Protein AF-C0W723-F1 (afdb_monomer_lite)

Secondary structure (DSSP, 8-state):
-------------EEEEEPEEPHHHHHHHTTS-HHHHHHHHHTT-S-EEEETTEEEEEHHHHHHHHHHHS-HHHHHHHHHH---SEEEEESEE-HHHHHHHTTS-HHHHHHHHHTTSS--BS-TT--BEEHHHHHHHHHHHEEPPSS-GGG--

pLDDT: mean 75.66, std 12.2, range [44.97, 88.94]

Structure (mmCIF, N/CA/C/O backbone):
data_AF-C0W723-F1
#
_entry.id   AF-C0W723-F1
#
loop_
_atom_site.group_PDB
_atom_site.id
_atom_site.type_symbol
_atom_site.label_atom_id
_atom_site.label_alt_id
_atom_site.label_comp_id
_atom_site.label_asym_id
_atom_site.label_entity_id
_atom_site.label_seq_id
_atom_site.pdbx_PDB_ins_code
_atom_site.Cartn_x
_atom_site.Cartn_y
_atom_site.Cartn_z
_atom_site.occupancy
_atom_site.B_iso_or_equiv
_atom_site.auth_seq_id
_atom_site.auth_comp_id
_atom_site.auth_asym_id
_atom_site.auth_atom_id
_atom_site.pdbx_PDB_model_num
ATOM 1 N N . MET A 1 1 ? 27.908 -12.060 45.453 1.00 47.78 1 MET A N 1
ATOM 2 C CA . MET A 1 1 ? 26.684 -12.245 44.645 1.00 47.78 1 MET A CA 1
ATOM 3 C C . MET A 1 1 ? 26.561 -11.042 43.723 1.00 47.78 1 MET A C 1
ATOM 5 O O . MET A 1 1 ? 26.448 -9.945 44.262 1.00 47.78 1 MET A O 1
ATOM 9 N N . PRO A 1 2 ? 26.702 -11.187 42.392 1.00 55.66 2 PRO A N 1
ATOM 10 C CA . PRO A 1 2 ? 26.509 -10.069 41.481 1.00 55.66 2 PRO A CA 1
ATOM 11 C C . PRO A 1 2 ? 25.015 -9.717 41.373 1.00 55.66 2 PRO A C 1
ATOM 13 O O . PRO A 1 2 ? 24.140 -10.547 41.593 1.00 55.66 2 PRO A O 1
ATOM 16 N N . THR A 1 3 ? 24.811 -8.440 41.083 1.00 68.62 3 THR A N 1
ATOM 17 C CA . THR A 1 3 ? 23.632 -7.586 40.878 1.00 68.62 3 THR A CA 1
ATOM 18 C C . THR A 1 3 ? 22.347 -8.229 40.329 1.00 68.62 3 THR A C 1
ATOM 20 O O . THR A 1 3 ? 22.390 -9.208 39.590 1.00 68.62 3 THR A O 1
ATOM 23 N N . PRO A 1 4 ? 21.205 -7.535 40.504 1.00 52.38 4 PRO A N 1
ATOM 24 C CA . PRO A 1 4 ? 20.598 -7.008 39.283 1.00 52.38 4 PRO A CA 1
ATOM 25 C C . PRO A 1 4 ? 20.074 -5.575 39.451 1.00 52.38 4 PRO A C 1
ATOM 27 O O . PRO A 1 4 ? 19.164 -5.306 40.225 1.00 52.38 4 PRO A O 1
ATOM 30 N N . ASN A 1 5 ? 20.622 -4.646 38.673 1.00 59.62 5 ASN A N 1
ATOM 31 C CA . ASN A 1 5 ? 19.848 -3.584 38.025 1.00 59.62 5 ASN A CA 1
ATOM 32 C C . ASN A 1 5 ? 20.685 -3.078 36.831 1.00 59.62 5 ASN A C 1
ATOM 34 O O . ASN A 1 5 ? 21.913 -3.127 36.925 1.00 59.62 5 ASN A O 1
ATOM 38 N N . PRO A 1 6 ? 20.082 -2.665 35.700 1.00 50.66 6 PRO A N 1
ATOM 39 C CA . PRO A 1 6 ? 18.880 -1.842 35.637 1.00 50.66 6 PRO A CA 1
ATOM 40 C C . PRO A 1 6 ? 17.716 -2.501 34.879 1.00 50.66 6 PRO A C 1
ATOM 42 O O . PRO A 1 6 ? 17.915 -3.212 33.892 1.00 50.66 6 PRO A O 1
ATOM 45 N N . LEU A 1 7 ? 16.483 -2.199 35.292 1.00 55.09 7 LEU A N 1
ATOM 46 C CA . LEU A 1 7 ? 15.314 -2.257 34.414 1.00 55.09 7 LEU A CA 1
ATOM 47 C C . LEU A 1 7 ? 15.685 -1.563 33.095 1.00 55.09 7 LEU A C 1
ATOM 49 O O . LEU A 1 7 ? 15.920 -0.354 33.068 1.00 55.09 7 LEU A O 1
ATOM 53 N N . ARG A 1 8 ? 15.784 -2.337 32.006 1.00 54.78 8 ARG A N 1
ATOM 54 C CA . ARG A 1 8 ? 15.843 -1.773 30.654 1.00 54.78 8 ARG A CA 1
ATOM 55 C C . ARG A 1 8 ? 14.677 -0.786 30.530 1.00 54.78 8 ARG A C 1
ATOM 57 O O . ARG A 1 8 ? 13.581 -1.136 30.978 1.00 54.78 8 ARG A O 1
ATOM 64 N N . PRO A 1 9 ? 14.845 0.396 29.911 1.00 49.94 9 PRO A N 1
ATOM 65 C CA . PRO A 1 9 ? 13.679 1.101 29.412 1.00 49.94 9 PRO A CA 1
ATOM 66 C C . PRO A 1 9 ? 12.964 0.095 28.511 1.00 49.94 9 PRO A C 1
ATOM 68 O O . PRO A 1 9 ? 13.558 -0.419 27.561 1.00 49.94 9 PRO A O 1
ATOM 71 N N . ILE A 1 10 ? 11.741 -0.283 28.879 1.00 53.03 10 ILE A N 1
ATOM 72 C CA . ILE A 1 10 ? 10.868 -1.054 28.005 1.00 53.03 10 ILE A CA 1
ATOM 73 C C . ILE A 1 10 ? 10.614 -0.092 26.851 1.00 53.03 10 ILE A C 1
ATOM 75 O O . ILE A 1 10 ? 9.742 0.769 26.942 1.00 53.03 10 ILE A O 1
ATOM 79 N N . GLY A 1 11 ? 11.480 -0.128 25.834 1.00 55.38 11 GLY A N 1
ATOM 80 C CA . GLY A 1 11 ? 11.268 0.619 24.608 1.00 55.38 11 GLY A CA 1
ATOM 81 C C . GLY A 1 11 ? 9.852 0.299 24.171 1.00 55.38 11 GLY A C 1
ATOM 82 O O . GLY A 1 11 ? 9.458 -0.870 24.208 1.00 55.38 11 GLY A O 1
ATOM 83 N N . THR A 1 12 ? 9.060 1.330 23.881 1.00 62.88 12 THR A N 1
ATOM 84 C CA . THR A 1 12 ? 7.714 1.164 23.327 1.00 62.88 12 THR A CA 1
ATOM 85 C C . THR A 1 12 ? 7.791 0.060 22.280 1.00 62.88 12 THR A C 1
ATOM 87 O O . THR A 1 12 ? 8.631 0.195 21.392 1.00 62.88 12 THR A O 1
ATOM 90 N N . PRO A 1 13 ? 7.028 -1.044 22.404 1.00 69.75 13 PRO A N 1
ATOM 91 C CA . PRO A 1 13 ? 7.145 -2.142 21.458 1.00 69.75 13 PRO A CA 1
ATOM 92 C C . PRO A 1 13 ? 6.937 -1.568 20.060 1.00 69.75 13 PRO A C 1
ATOM 94 O O . PRO A 1 13 ? 5.925 -0.915 19.812 1.00 69.75 13 PRO A O 1
ATOM 97 N N . THR A 1 14 ? 7.931 -1.725 19.195 1.00 77.31 14 THR A N 1
ATOM 98 C CA . THR A 1 14 ? 7.928 -1.166 17.844 1.00 77.31 14 THR A CA 1
ATOM 99 C C . THR A 1 14 ? 7.577 -2.273 16.862 1.00 77.31 14 THR A C 1
ATOM 101 O O . THR A 1 14 ? 7.978 -3.422 17.039 1.00 77.31 14 THR A O 1
ATOM 104 N N . VAL A 1 15 ? 6.790 -1.940 15.847 1.00 82.06 15 VAL A N 1
ATOM 105 C CA . VAL A 1 15 ? 6.381 -2.836 14.770 1.00 82.06 15 VAL A CA 1
ATOM 106 C C . VAL A 1 15 ? 6.922 -2.268 13.471 1.00 82.06 15 VAL A C 1
ATOM 108 O O . VAL A 1 15 ? 6.770 -1.080 13.193 1.00 82.06 15 VAL A O 1
ATOM 111 N N . THR A 1 16 ? 7.536 -3.125 12.671 1.00 83.81 16 THR A N 1
ATOM 112 C CA . THR A 1 16 ? 8.067 -2.763 11.363 1.00 83.81 16 THR A CA 1
ATOM 113 C C . THR A 1 16 ? 6.942 -2.822 10.328 1.00 83.81 16 THR A C 1
ATOM 115 O O . THR A 1 16 ? 6.350 -3.880 10.109 1.00 83.81 16 THR A O 1
ATOM 118 N N . LEU A 1 17 ? 6.623 -1.688 9.700 1.00 83.69 17 LEU A N 1
ATOM 119 C CA . LEU A 1 17 ? 5.626 -1.583 8.630 1.00 83.69 17 LEU A CA 1
ATOM 120 C C . LEU A 1 17 ? 6.290 -1.312 7.277 1.00 83.69 17 LEU A C 1
ATOM 122 O O . LEU A 1 17 ? 7.306 -0.619 7.230 1.00 83.69 17 LEU A O 1
ATOM 126 N N . PRO A 1 18 ? 5.723 -1.793 6.157 1.00 83.88 18 PRO A N 1
ATOM 127 C CA . PRO A 1 18 ? 6.225 -1.433 4.836 1.00 83.88 18 PRO A CA 1
ATOM 128 C C . PRO A 1 18 ? 6.014 0.062 4.578 1.00 83.88 18 PRO A C 1
ATOM 130 O O . PRO A 1 18 ? 4.924 0.594 4.798 1.00 83.88 18 PRO A O 1
ATOM 133 N N . LEU A 1 19 ? 7.044 0.743 4.070 1.00 85.62 19 LEU A N 1
ATOM 134 C CA . LEU A 1 19 ? 6.899 2.126 3.624 1.00 85.62 19 LEU A CA 1
ATOM 135 C C . LEU A 1 19 ? 6.046 2.148 2.351 1.00 85.62 19 LEU A C 1
ATOM 137 O O . LEU A 1 19 ? 6.356 1.463 1.377 1.00 85.62 19 LEU A O 1
ATOM 141 N N . LEU A 1 20 ? 4.974 2.936 2.341 1.00 87.50 20 LEU A N 1
ATOM 142 C CA . LEU A 1 20 ? 4.056 3.023 1.208 1.00 87.50 20 LEU A CA 1
ATOM 143 C C . LEU A 1 20 ? 4.311 4.292 0.399 1.00 87.50 20 LEU A C 1
ATOM 145 O O . LEU A 1 20 ? 4.127 5.408 0.877 1.00 87.50 20 LEU A O 1
ATOM 149 N N . LEU A 1 21 ? 4.688 4.108 -0.861 1.00 86.56 21 LEU A N 1
ATOM 150 C CA . LEU A 1 21 ? 5.010 5.183 -1.788 1.00 86.56 21 LEU A CA 1
ATOM 151 C C . LEU A 1 21 ? 3.797 5.571 -2.628 1.00 86.56 21 LEU A C 1
ATOM 153 O O . LEU A 1 21 ? 2.981 4.732 -3.036 1.00 86.56 21 LEU A O 1
ATOM 157 N N . THR A 1 22 ? 3.687 6.862 -2.934 1.00 88.44 22 THR A N 1
ATOM 158 C CA . THR A 1 22 ? 2.741 7.337 -3.939 1.00 88.44 22 THR A CA 1
ATOM 159 C C . THR A 1 22 ? 3.289 7.095 -5.342 1.00 88.44 22 THR A C 1
ATOM 161 O O . THR A 1 22 ? 4.486 6.932 -5.563 1.00 88.44 22 THR A O 1
ATOM 164 N N . ARG A 1 23 ? 2.402 7.138 -6.341 1.00 88.00 23 ARG A N 1
ATOM 165 C CA . ARG A 1 23 ? 2.796 7.066 -7.755 1.00 88.00 23 ARG A CA 1
ATOM 166 C C . ARG A 1 23 ? 3.859 8.108 -8.128 1.00 88.00 23 ARG A C 1
ATOM 168 O O . ARG A 1 23 ? 4.722 7.813 -8.948 1.00 88.00 23 ARG A O 1
ATOM 175 N N . SER A 1 24 ? 3.770 9.312 -7.565 1.00 85.88 24 SER A N 1
ATOM 176 C CA . SER A 1 24 ? 4.724 10.389 -7.837 1.00 85.88 24 SER A CA 1
ATOM 177 C C . SER A 1 24 ? 6.093 10.084 -7.240 1.00 85.88 24 SER A C 1
ATOM 179 O O . SER A 1 24 ? 7.095 10.298 -7.915 1.00 85.88 24 SER A O 1
ATOM 181 N N . ASP A 1 25 ? 6.131 9.514 -6.034 1.00 84.94 25 ASP A N 1
ATOM 182 C CA . ASP A 1 25 ? 7.382 9.105 -5.390 1.00 84.94 25 ASP A CA 1
ATOM 183 C C . ASP A 1 25 ? 8.060 8.009 -6.212 1.00 84.94 25 ASP A C 1
ATOM 185 O O . ASP A 1 25 ? 9.224 8.140 -6.574 1.00 84.94 25 ASP A O 1
ATOM 189 N N . VAL A 1 26 ? 7.306 6.980 -6.618 1.00 82.56 26 VAL A N 1
ATOM 190 C CA . VAL A 1 26 ? 7.821 5.910 -7.489 1.00 82.56 26 VAL A CA 1
ATOM 191 C C . VAL A 1 26 ? 8.356 6.482 -8.802 1.00 82.56 26 VAL A C 1
ATOM 193 O O . VAL A 1 26 ? 9.449 6.126 -9.223 1.00 82.56 26 VAL A O 1
ATOM 196 N N . ALA A 1 27 ? 7.626 7.399 -9.439 1.00 85.12 27 ALA A N 1
ATOM 197 C CA . ALA A 1 27 ? 8.063 8.034 -10.681 1.00 85.12 27 ALA A CA 1
ATOM 198 C C . ALA A 1 27 ? 9.372 8.823 -10.502 1.00 85.12 27 ALA A C 1
ATOM 200 O O . ALA A 1 27 ? 10.277 8.696 -11.327 1.00 85.12 27 ALA A O 1
ATOM 201 N N . GLY A 1 28 ? 9.488 9.589 -9.413 1.00 81.00 28 GLY A N 1
ATOM 202 C CA . GLY A 1 28 ? 10.689 10.353 -9.082 1.00 81.00 28 GLY A CA 1
ATOM 203 C C . GLY A 1 28 ? 11.891 9.456 -8.800 1.00 81.00 28 GLY A C 1
ATOM 204 O O . GLY A 1 28 ? 12.969 9.681 -9.347 1.00 81.00 28 GLY A O 1
ATOM 205 N N . ILE A 1 29 ? 11.694 8.394 -8.018 1.00 77.19 29 ILE A N 1
ATOM 206 C CA . ILE A 1 29 ? 12.765 7.459 -7.671 1.00 77.19 29 ILE A CA 1
ATOM 207 C C . ILE A 1 29 ? 13.227 6.675 -8.910 1.00 77.19 29 ILE A C 1
ATOM 209 O O . ILE A 1 29 ? 14.424 6.547 -9.163 1.00 77.19 29 ILE A O 1
ATOM 213 N N . CYS A 1 30 ? 12.284 6.187 -9.715 1.00 74.44 30 CYS A N 1
ATOM 214 C CA . CYS A 1 30 ? 12.561 5.435 -10.937 1.00 74.44 30 CYS A CA 1
ATOM 215 C C . CYS A 1 30 ? 12.987 6.321 -12.120 1.00 74.44 30 CYS A C 1
ATOM 217 O O . CYS A 1 30 ? 13.299 5.785 -13.179 1.00 74.44 30 CYS A O 1
ATOM 219 N N . ARG A 1 31 ? 12.967 7.655 -11.967 1.00 76.00 31 ARG A N 1
ATOM 220 C CA . ARG A 1 31 ? 13.213 8.647 -13.031 1.00 76.00 31 ARG A CA 1
ATOM 221 C C . ARG A 1 31 ? 12.409 8.387 -14.312 1.00 76.00 31 ARG A C 1
ATOM 223 O O . ARG A 1 31 ? 12.907 8.558 -15.421 1.00 76.00 31 ARG A O 1
ATOM 230 N N . VAL A 1 32 ? 11.147 7.989 -14.163 1.00 80.38 32 VAL A N 1
ATOM 231 C CA . VAL A 1 32 ? 10.217 7.766 -15.281 1.00 80.38 32 VAL A CA 1
ATOM 232 C C . VAL A 1 32 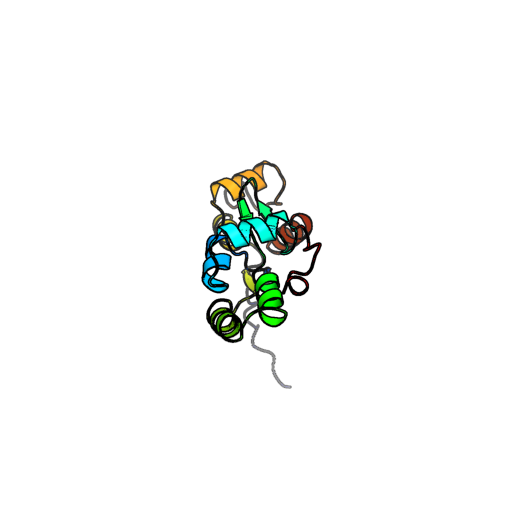? 9.036 8.719 -15.198 1.00 80.38 32 VAL A C 1
ATOM 234 O O . VAL A 1 32 ? 8.706 9.252 -14.141 1.00 80.38 32 VAL A O 1
ATOM 237 N N . HIS A 1 33 ? 8.333 8.900 -16.313 1.00 83.75 33 HIS A N 1
ATOM 238 C CA . HIS A 1 33 ? 7.093 9.664 -16.296 1.00 83.75 33 HIS A CA 1
ATOM 239 C C . HIS A 1 33 ? 6.012 8.940 -15.455 1.00 83.75 33 HIS A C 1
ATOM 241 O O . HIS A 1 33 ? 5.864 7.719 -15.576 1.00 83.75 33 HIS A O 1
ATOM 247 N N . PRO A 1 34 ? 5.174 9.650 -14.668 1.00 86.06 34 PRO A N 1
ATOM 248 C CA . PRO A 1 34 ? 4.126 9.032 -13.844 1.00 86.06 34 PRO A CA 1
ATOM 249 C C . PRO A 1 34 ? 3.110 8.174 -14.610 1.00 86.06 34 PRO A C 1
ATOM 251 O O . PRO A 1 34 ? 2.426 7.348 -14.006 1.00 86.06 34 PRO A O 1
ATOM 254 N N . ILE A 1 35 ? 2.978 8.367 -15.928 1.00 86.50 35 ILE A N 1
ATOM 255 C CA . ILE A 1 35 ? 2.129 7.522 -16.784 1.00 86.50 35 ILE A CA 1
ATOM 256 C C . ILE A 1 35 ? 2.689 6.103 -16.930 1.00 86.50 35 ILE A C 1
ATOM 258 O O . ILE A 1 35 ? 1.923 5.146 -16.987 1.00 86.50 35 ILE A O 1
ATOM 262 N N . THR A 1 36 ? 4.014 5.960 -16.936 1.00 84.12 36 THR A N 1
ATOM 263 C CA . THR A 1 36 ? 4.702 4.671 -17.013 1.00 84.12 36 THR A CA 1
ATOM 264 C C . THR A 1 36 ? 4.419 3.863 -15.753 1.00 84.12 36 THR A C 1
ATOM 266 O O . THR A 1 36 ? 4.039 2.702 -15.844 1.00 84.12 36 THR A O 1
ATOM 269 N N . VAL A 1 37 ? 4.456 4.511 -14.585 1.00 84.94 37 VAL A N 1
ATOM 270 C CA . VAL A 1 37 ? 4.066 3.886 -13.313 1.00 84.94 37 VAL A CA 1
ATOM 271 C C . VAL A 1 37 ? 2.591 3.473 -13.327 1.00 84.94 37 VAL A C 1
ATOM 273 O O . VAL A 1 37 ? 2.260 2.373 -12.899 1.00 84.94 37 VAL A O 1
ATOM 276 N N . THR A 1 38 ? 1.688 4.303 -13.866 1.00 86.19 38 THR A N 1
ATOM 277 C CA . THR A 1 38 ? 0.273 3.913 -14.026 1.00 86.19 38 THR A CA 1
ATOM 278 C C . THR A 1 38 ? 0.122 2.656 -14.887 1.00 86.19 38 THR A C 1
ATOM 280 O O . THR A 1 38 ? -0.670 1.778 -14.541 1.00 86.19 38 THR A O 1
ATOM 283 N N . ARG A 1 39 ? 0.883 2.542 -15.983 1.00 83.12 39 ARG A N 1
ATOM 284 C CA . ARG A 1 39 ? 0.891 1.341 -16.834 1.00 83.12 39 ARG A CA 1
ATOM 285 C C . ARG A 1 39 ? 1.405 0.124 -16.073 1.00 83.12 39 ARG A C 1
ATOM 287 O O . ARG A 1 39 ? 0.724 -0.888 -16.058 1.00 83.12 39 ARG A O 1
ATOM 294 N N . TRP A 1 40 ? 2.521 0.247 -15.356 1.00 84.69 40 TRP A N 1
ATOM 295 C CA . TRP A 1 40 ? 3.070 -0.832 -14.525 1.00 84.69 40 TRP A CA 1
ATOM 296 C C . TRP A 1 40 ? 2.075 -1.353 -13.485 1.00 84.69 40 TRP A C 1
ATOM 298 O O . TRP A 1 40 ? 1.971 -2.557 -13.277 1.00 84.69 40 TRP A O 1
ATOM 308 N N . LEU A 1 41 ? 1.311 -0.458 -12.855 1.00 85.38 41 LEU A N 1
ATOM 309 C CA . LEU A 1 41 ? 0.269 -0.840 -11.899 1.00 85.38 41 LEU A CA 1
ATOM 310 C C . LEU A 1 41 ? -0.946 -1.489 -12.576 1.00 85.38 41 LEU A C 1
ATOM 312 O O . LEU A 1 41 ? -1.573 -2.366 -11.987 1.00 85.38 41 LEU A O 1
ATOM 316 N N . SER A 1 42 ? -1.292 -1.055 -13.789 1.00 83.75 42 SER A N 1
ATOM 317 C CA . SER A 1 42 ? -2.432 -1.593 -14.549 1.00 83.75 42 SER A CA 1
ATOM 318 C C . SER A 1 42 ? -2.128 -2.978 -15.120 1.00 83.75 42 SER A C 1
ATOM 320 O O . SER A 1 42 ? -2.968 -3.869 -15.045 1.00 83.75 42 SER A O 1
ATOM 322 N N . ASP A 1 43 ? -0.901 -3.173 -15.599 1.00 79.69 43 ASP A N 1
ATOM 323 C CA . ASP A 1 43 ? -0.398 -4.437 -16.143 1.00 79.69 43 ASP A CA 1
ATOM 324 C C . ASP A 1 43 ? -0.033 -5.446 -15.032 1.00 79.69 43 ASP A C 1
ATOM 326 O O . ASP A 1 43 ? 0.350 -6.582 -15.312 1.00 79.69 43 ASP A O 1
ATOM 330 N N . GLY A 1 44 ? -0.154 -5.048 -13.758 1.00 79.69 44 GLY A N 1
ATOM 331 C CA . GLY A 1 44 ? 0.103 -5.905 -12.600 1.00 79.69 44 GLY A CA 1
ATOM 332 C C . GLY A 1 44 ? 1.583 -6.184 -12.363 1.00 79.69 44 GLY A C 1
ATOM 333 O O . GLY A 1 44 ? 1.930 -7.217 -11.791 1.00 79.69 44 GLY A O 1
ATOM 334 N N . SER A 1 45 ? 2.461 -5.295 -12.819 1.00 77.69 45 SER A N 1
ATOM 335 C CA . SER A 1 45 ? 3.899 -5.504 -12.737 1.00 77.69 45 SER A CA 1
ATOM 336 C C . SER A 1 45 ? 4.562 -5.016 -11.457 1.00 77.69 45 SER A C 1
ATOM 338 O O . SER A 1 45 ? 5.674 -5.423 -11.133 1.00 77.69 45 SER A O 1
ATOM 340 N N . LEU A 1 46 ? 3.874 -4.145 -10.727 1.00 80.94 46 LEU A N 1
ATOM 341 C CA . LEU A 1 46 ? 4.226 -3.762 -9.368 1.00 80.94 46 LEU A CA 1
ATOM 342 C C . LEU A 1 46 ? 3.086 -4.171 -8.437 1.00 80.94 46 LEU A C 1
ATOM 344 O O . LEU A 1 46 ? 1.920 -4.088 -8.843 1.00 80.94 46 LEU A O 1
ATOM 348 N N . PRO A 1 47 ? 3.393 -4.586 -7.197 1.00 83.31 47 PRO A N 1
ATOM 349 C CA . PRO A 1 47 ? 2.351 -4.808 -6.218 1.00 83.31 47 PRO A CA 1
ATOM 350 C C . PRO A 1 47 ? 1.672 -3.481 -5.897 1.00 83.31 47 PRO A C 1
ATOM 352 O O . PRO A 1 47 ? 2.308 -2.424 -5.844 1.00 83.31 47 PRO A O 1
ATOM 355 N N . VAL A 1 48 ? 0.362 -3.537 -5.695 1.00 87.81 48 VAL A N 1
ATOM 356 C CA . VAL A 1 48 ? -0.451 -2.344 -5.484 1.00 87.81 48 VAL A CA 1
ATOM 357 C C . VAL A 1 48 ? -1.378 -2.539 -4.300 1.00 87.81 48 VAL A C 1
ATOM 359 O O . VAL A 1 48 ? -2.225 -3.427 -4.285 1.00 87.81 48 VAL A O 1
ATOM 362 N N . LEU A 1 49 ? -1.237 -1.656 -3.322 1.00 87.75 49 LEU A N 1
ATOM 363 C CA . LEU A 1 49 ? -2.202 -1.453 -2.259 1.00 87.75 49 LEU A CA 1
ATOM 364 C C . LEU A 1 49 ? -3.193 -0.383 -2.718 1.00 87.75 49 LEU A C 1
ATOM 366 O O . LEU A 1 49 ? -2.802 0.728 -3.084 1.00 87.75 49 LEU A O 1
ATOM 370 N N . ARG A 1 50 ? -4.488 -0.695 -2.723 1.00 82.81 50 ARG A N 1
ATOM 371 C CA . ARG A 1 50 ? -5.526 0.270 -3.109 1.00 82.81 50 ARG A CA 1
ATOM 372 C C . ARG A 1 50 ? -6.227 0.792 -1.869 1.00 82.81 50 ARG A C 1
ATOM 374 O O . ARG A 1 50 ? -6.948 0.059 -1.211 1.00 82.81 50 ARG A O 1
ATOM 381 N N . ILE A 1 51 ? -6.048 2.081 -1.591 1.00 81.38 51 ILE A N 1
ATOM 382 C CA . ILE A 1 51 ? -6.772 2.766 -0.519 1.00 81.38 51 ILE A CA 1
ATOM 383 C C . ILE A 1 51 ? -7.792 3.695 -1.178 1.00 81.38 51 ILE A C 1
ATOM 385 O O . ILE A 1 51 ? -7.471 4.801 -1.630 1.00 81.38 51 ILE A O 1
ATOM 389 N N . GLY A 1 52 ? -9.022 3.201 -1.328 1.00 77.62 52 GLY A N 1
ATOM 390 C CA . GLY A 1 52 ? -10.027 3.824 -2.190 1.00 77.62 52 GLY A CA 1
ATOM 391 C C . GLY A 1 52 ? -9.567 3.864 -3.654 1.00 77.62 52 GLY A C 1
ATOM 392 O O . GLY A 1 52 ? -9.160 2.854 -4.220 1.00 77.62 52 GLY A O 1
ATOM 393 N N . THR A 1 53 ? -9.603 5.042 -4.284 1.00 74.75 53 THR A N 1
ATOM 394 C CA . THR A 1 53 ? -9.177 5.234 -5.687 1.00 74.75 53 THR A CA 1
ATOM 395 C C . THR A 1 53 ? -7.677 5.481 -5.851 1.00 74.75 53 THR A C 1
ATOM 397 O O . THR A 1 53 ? -7.191 5.623 -6.973 1.00 74.75 53 THR A O 1
ATOM 400 N N . ARG A 1 54 ? -6.924 5.574 -4.748 1.00 82.81 54 ARG A N 1
ATOM 401 C CA . ARG A 1 54 ? -5.519 5.985 -4.766 1.00 82.81 54 ARG A CA 1
ATOM 402 C C . ARG A 1 54 ? -4.607 4.764 -4.596 1.00 82.81 54 ARG A C 1
ATOM 404 O O . ARG A 1 54 ? -4.630 4.152 -3.529 1.00 82.81 54 ARG A O 1
ATOM 411 N N . PRO A 1 55 ? -3.783 4.420 -5.603 1.00 85.75 55 PRO A N 1
ATOM 412 C CA . PRO A 1 55 ? -2.824 3.331 -5.473 1.00 85.75 55 PRO A CA 1
ATOM 413 C C . PRO A 1 55 ? -1.636 3.746 -4.598 1.00 85.75 55 PRO A C 1
ATOM 415 O O . PRO A 1 55 ? -1.181 4.898 -4.634 1.00 85.75 55 PRO A O 1
ATOM 418 N N . ARG A 1 56 ? -1.134 2.792 -3.825 1.00 88.94 56 ARG A N 1
ATOM 419 C CA . ARG A 1 56 ? 0.078 2.855 -3.011 1.00 88.94 56 ARG A CA 1
ATOM 420 C C . ARG A 1 56 ? 0.951 1.661 -3.360 1.00 88.94 56 ARG A C 1
ATOM 422 O O . ARG A 1 56 ? 0.434 0.590 -3.664 1.00 88.94 56 ARG A O 1
ATOM 429 N N . VAL A 1 57 ? 2.260 1.862 -3.347 1.00 87.19 57 VAL A N 1
ATOM 430 C CA . VAL A 1 57 ? 3.225 0.825 -3.722 1.00 87.19 57 VAL A CA 1
ATOM 431 C C . VAL A 1 57 ? 4.189 0.619 -2.560 1.00 87.19 57 VAL A C 1
ATOM 433 O O . VAL A 1 57 ? 4.784 1.600 -2.115 1.00 87.19 57 VAL A O 1
ATOM 436 N N . PRO A 1 58 ? 4.363 -0.613 -2.055 1.00 87.25 58 PRO A N 1
ATOM 437 C CA . PRO A 1 58 ? 5.380 -0.899 -1.049 1.00 87.25 58 PRO A CA 1
ATOM 438 C C . PRO A 1 58 ? 6.783 -0.551 -1.565 1.00 87.25 58 PRO A C 1
ATOM 440 O O . PRO A 1 58 ? 7.195 -1.036 -2.619 1.00 87.25 58 PRO A O 1
ATOM 443 N N . ALA A 1 59 ? 7.536 0.257 -0.817 1.00 83.69 59 ALA A N 1
ATOM 444 C CA . ALA A 1 59 ? 8.884 0.698 -1.175 1.00 83.69 59 ALA A CA 1
ATOM 445 C C . ALA A 1 59 ? 9.831 -0.487 -1.396 1.00 83.69 59 ALA A C 1
ATOM 447 O O . ALA A 1 59 ? 10.578 -0.497 -2.373 1.00 83.69 59 ALA A O 1
ATOM 448 N N . ALA A 1 60 ? 9.724 -1.521 -0.553 1.00 79.81 60 ALA A N 1
ATOM 449 C CA . ALA A 1 60 ? 10.470 -2.772 -0.687 1.00 79.81 60 ALA A CA 1
ATOM 450 C C . ALA A 1 60 ? 10.301 -3.422 -2.070 1.00 79.81 60 ALA A C 1
ATOM 452 O O . ALA A 1 60 ? 11.265 -3.917 -2.645 1.00 79.81 60 ALA A O 1
ATOM 453 N N . ALA A 1 61 ? 9.096 -3.376 -2.641 1.00 78.31 61 ALA A N 1
ATOM 454 C CA . ALA A 1 61 ? 8.840 -3.953 -3.955 1.00 78.31 61 ALA A CA 1
ATOM 455 C C . ALA A 1 61 ? 9.437 -3.120 -5.094 1.00 78.31 61 ALA A C 1
ATOM 457 O O . ALA A 1 61 ? 9.855 -3.665 -6.113 1.00 78.31 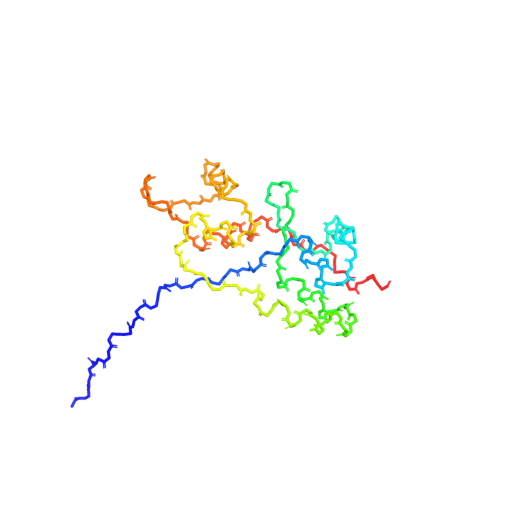61 ALA A O 1
ATOM 458 N N . VAL A 1 62 ? 9.498 -1.796 -4.932 1.00 76.00 62 VAL A N 1
ATOM 459 C CA . VAL A 1 62 ? 10.156 -0.930 -5.918 1.00 76.00 62 VAL A CA 1
ATOM 460 C C . VAL A 1 62 ? 11.677 -1.074 -5.835 1.00 76.00 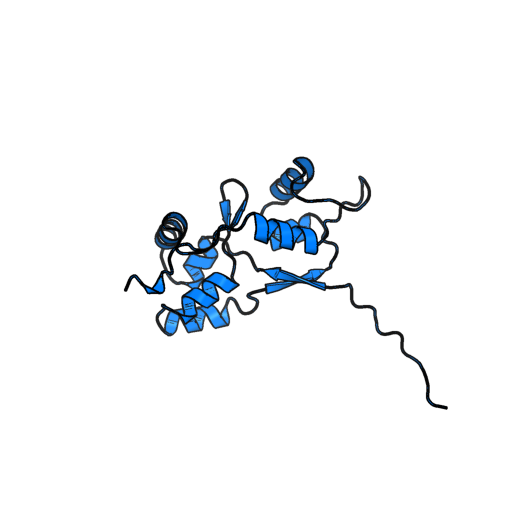62 VAL A C 1
ATOM 462 O O . VAL A 1 62 ? 12.333 -1.071 -6.874 1.00 76.00 62 VAL A O 1
ATOM 465 N N . LEU A 1 63 ? 12.232 -1.279 -4.633 1.00 75.69 63 LEU A N 1
ATOM 466 C CA . LEU A 1 63 ? 13.651 -1.597 -4.437 1.00 75.69 63 LEU A CA 1
ATOM 467 C C . LEU A 1 63 ? 14.013 -2.893 -5.155 1.00 75.69 63 LEU A C 1
ATOM 469 O O . LEU A 1 63 ? 14.956 -2.942 -5.939 1.00 75.69 63 LEU A O 1
ATOM 473 N N . ASP A 1 64 ? 13.221 -3.926 -4.901 1.00 73.75 64 ASP A N 1
ATOM 474 C CA . ASP A 1 64 ? 13.366 -5.239 -5.503 1.00 73.75 64 ASP A CA 1
ATOM 475 C C . ASP A 1 64 ? 13.221 -5.209 -7.035 1.00 73.75 64 ASP A C 1
ATOM 477 O O . ASP A 1 64 ? 13.926 -5.906 -7.760 1.00 73.75 64 ASP A O 1
ATOM 481 N N . TYR A 1 65 ? 12.360 -4.339 -7.561 1.00 69.44 65 TYR A N 1
ATOM 482 C CA . TYR A 1 65 ? 12.301 -4.072 -8.993 1.00 69.44 65 TYR A CA 1
ATOM 483 C C . TYR A 1 65 ? 13.569 -3.369 -9.513 1.00 69.44 65 TYR A C 1
ATOM 485 O O . TYR A 1 65 ? 14.151 -3.793 -10.517 1.00 69.44 65 TYR A O 1
ATOM 493 N N . ALA A 1 66 ? 14.030 -2.321 -8.822 1.00 66.69 66 ALA A N 1
ATOM 494 C CA . ALA A 1 66 ? 15.212 -1.556 -9.211 1.00 66.69 66 ALA A CA 1
ATOM 495 C C . ALA A 1 66 ? 16.488 -2.415 -9.228 1.00 66.69 66 ALA A C 1
ATOM 497 O O . ALA A 1 66 ? 17.364 -2.202 -10.067 1.00 66.69 66 ALA A O 1
ATOM 498 N N . THR A 1 67 ? 16.600 -3.407 -8.342 1.00 66.06 67 THR A N 1
ATOM 499 C CA . THR A 1 67 ? 17.739 -4.334 -8.321 1.00 66.06 67 THR A CA 1
ATOM 500 C C . THR A 1 67 ? 17.692 -5.375 -9.441 1.00 66.06 67 THR A C 1
ATOM 502 O O . THR A 1 67 ? 18.758 -5.800 -9.885 1.00 66.06 67 THR A O 1
ATOM 505 N N . ARG A 1 68 ? 16.502 -5.760 -9.931 1.00 65.69 68 ARG A N 1
ATOM 506 C CA . ARG A 1 68 ? 16.328 -6.817 -10.948 1.00 65.69 68 ARG A CA 1
ATOM 507 C C . ARG A 1 68 ? 16.301 -6.341 -12.404 1.00 65.69 68 ARG A C 1
ATOM 509 O O . ARG A 1 68 ? 16.494 -7.175 -13.282 1.00 65.69 68 ARG A O 1
ATOM 516 N N . GLY A 1 69 ? 16.025 -5.064 -12.689 1.00 57.12 69 GLY A N 1
ATOM 517 C CA . GLY A 1 69 ? 15.766 -4.639 -14.077 1.00 57.12 69 GLY A CA 1
ATOM 518 C C . GLY A 1 69 ? 16.053 -3.183 -14.450 1.00 57.12 69 GLY A C 1
ATOM 519 O O . GLY A 1 69 ? 15.732 -2.791 -15.567 1.00 57.12 69 GLY A O 1
ATOM 520 N N . MET A 1 70 ? 16.631 -2.363 -13.566 1.00 63.50 70 MET A N 1
ATOM 521 C CA . MET A 1 70 ? 16.934 -0.958 -13.881 1.00 63.50 70 MET A CA 1
ATOM 522 C C . MET A 1 70 ? 18.403 -0.710 -14.235 1.00 63.50 70 MET A C 1
ATOM 524 O O . MET A 1 70 ? 19.295 -1.447 -13.817 1.00 63.50 70 MET A O 1
ATOM 528 N N . SER A 1 71 ? 18.664 0.388 -14.961 1.00 58.50 71 SER A N 1
ATOM 529 C CA . SER A 1 71 ? 20.030 0.879 -15.174 1.00 58.50 71 SER A CA 1
ATOM 530 C C . SER A 1 71 ? 20.711 1.205 -13.836 1.00 58.50 71 SER A C 1
ATOM 532 O O . SER A 1 71 ? 20.059 1.562 -12.846 1.00 58.50 71 SER A O 1
ATOM 534 N N . ALA A 1 72 ? 22.043 1.109 -13.803 1.00 60.34 72 ALA A N 1
ATOM 535 C CA . ALA A 1 72 ? 22.835 1.339 -12.594 1.00 60.34 72 ALA A CA 1
ATOM 536 C C . ALA A 1 72 ? 22.578 2.720 -11.943 1.00 60.34 72 ALA A C 1
ATOM 538 O O . ALA A 1 72 ? 22.628 2.831 -10.715 1.00 60.34 72 ALA A O 1
ATOM 539 N N . ASP A 1 73 ? 22.239 3.741 -12.738 1.00 59.41 73 ASP A N 1
ATOM 540 C CA . ASP A 1 73 ? 21.948 5.108 -12.279 1.00 59.41 73 ASP A CA 1
ATOM 541 C C . ASP A 1 73 ? 20.624 5.227 -11.512 1.00 59.41 73 ASP A C 1
ATOM 543 O O . ASP A 1 73 ? 20.533 5.926 -10.493 1.00 59.41 73 ASP A O 1
ATOM 547 N N . CYS A 1 74 ? 19.594 4.507 -11.962 1.00 58.25 74 CYS A N 1
ATOM 548 C CA . CYS A 1 74 ? 18.308 4.451 -11.268 1.00 58.25 74 CYS A CA 1
ATOM 549 C C . CYS A 1 74 ? 18.458 3.702 -9.939 1.00 58.25 74 CYS A C 1
ATOM 551 O O . CYS A 1 74 ? 17.997 4.179 -8.903 1.00 58.25 74 CYS A O 1
ATOM 553 N N . ARG A 1 75 ? 19.208 2.591 -9.940 1.00 59.50 75 ARG A N 1
ATOM 554 C CA . ARG A 1 75 ? 19.524 1.815 -8.730 1.00 59.50 75 ARG A CA 1
ATOM 555 C C . ARG A 1 75 ? 20.255 2.652 -7.675 1.00 59.50 75 ARG A C 1
ATOM 557 O O . ARG A 1 75 ? 19.927 2.570 -6.495 1.00 59.50 75 ARG A O 1
ATOM 564 N N . ARG A 1 76 ? 21.222 3.482 -8.085 1.00 60.78 76 ARG A N 1
ATOM 565 C CA . ARG A 1 76 ? 21.990 4.347 -7.170 1.00 60.78 76 ARG A CA 1
ATOM 566 C C . ARG A 1 76 ? 21.129 5.451 -6.550 1.00 60.78 76 ARG A C 1
ATOM 568 O O . ARG A 1 76 ? 21.251 5.719 -5.359 1.00 60.78 76 ARG A O 1
ATOM 575 N N . THR A 1 77 ? 20.227 6.045 -7.334 1.00 62.44 77 THR A N 1
ATOM 576 C CA . THR A 1 77 ? 19.251 7.024 -6.820 1.00 62.44 77 THR A CA 1
ATOM 577 C C . THR A 1 77 ? 18.293 6.360 -5.826 1.00 62.44 77 THR A C 1
ATOM 579 O O . THR A 1 77 ? 18.051 6.906 -4.755 1.00 62.44 77 THR A O 1
ATOM 582 N N . PHE A 1 78 ? 17.817 5.149 -6.134 1.00 58.88 78 PHE A N 1
ATOM 583 C CA . PHE A 1 78 ? 16.911 4.386 -5.274 1.00 58.88 78 PHE A CA 1
ATOM 584 C C . PHE A 1 78 ? 17.519 4.096 -3.896 1.00 58.88 78 PHE A C 1
ATOM 586 O O . PHE A 1 78 ? 16.920 4.444 -2.882 1.00 58.88 78 PHE A O 1
ATOM 593 N N . LEU A 1 79 ? 18.731 3.531 -3.858 1.00 61.59 79 LEU A N 1
ATOM 594 C CA . LEU A 1 79 ? 19.445 3.222 -2.610 1.00 61.59 79 LEU A CA 1
ATOM 595 C C . LEU A 1 79 ? 19.744 4.465 -1.757 1.00 61.59 79 LEU A C 1
ATOM 597 O O . LEU A 1 79 ? 19.994 4.338 -0.571 1.00 61.59 79 LEU A O 1
ATOM 601 N N . THR A 1 80 ? 19.712 5.662 -2.346 1.00 62.12 80 THR A N 1
ATOM 602 C CA . THR A 1 80 ? 19.940 6.918 -1.614 1.00 62.12 80 THR A CA 1
ATOM 603 C C . THR A 1 80 ? 18.642 7.499 -1.035 1.00 62.12 80 THR A C 1
ATOM 605 O O . THR A 1 80 ? 18.677 8.204 -0.033 1.00 62.12 80 THR A O 1
ATOM 608 N N . VAL A 1 81 ? 17.492 7.241 -1.670 1.00 57.94 81 VAL A N 1
ATOM 609 C CA . VAL A 1 81 ? 16.207 7.900 -1.351 1.00 57.94 81 VAL A CA 1
ATOM 610 C C . VAL A 1 81 ? 15.258 7.000 -0.553 1.00 57.94 81 VAL A C 1
ATOM 612 O O . VAL A 1 81 ? 14.426 7.501 0.197 1.00 57.94 81 VAL A O 1
ATOM 615 N N . ALA A 1 82 ? 15.367 5.681 -0.697 1.00 54.31 82 ALA A N 1
ATOM 616 C CA . ALA A 1 82 ? 14.417 4.709 -0.153 1.00 54.31 82 ALA A CA 1
ATOM 617 C C . ALA A 1 82 ? 15.039 3.786 0.912 1.00 54.31 82 ALA A C 1
ATOM 619 O O . ALA A 1 82 ? 14.631 2.632 1.040 1.00 54.31 82 ALA A O 1
ATOM 620 N N . ASP A 1 83 ? 16.037 4.287 1.646 1.00 53.03 83 ASP A N 1
ATOM 621 C CA . ASP A 1 83 ? 16.823 3.524 2.626 1.00 53.03 83 ASP A CA 1
ATOM 622 C C . ASP A 1 83 ? 15.968 2.826 3.712 1.00 53.03 83 ASP A C 1
ATOM 624 O O . ASP A 1 83 ? 16.280 1.691 4.067 1.00 53.03 83 ASP A O 1
ATOM 628 N N . PRO A 1 84 ? 14.795 3.345 4.131 1.00 62.09 84 PRO A N 1
ATOM 629 C CA . PRO A 1 84 ? 13.823 2.516 4.829 1.00 62.09 84 PRO A CA 1
ATOM 630 C C . PRO A 1 84 ? 12.782 1.955 3.849 1.00 62.09 84 PRO A C 1
ATOM 632 O O . PRO A 1 84 ? 11.718 2.535 3.634 1.00 62.09 84 PRO A O 1
ATOM 635 N N . ALA A 1 85 ? 13.034 0.760 3.306 1.00 68.88 85 ALA A N 1
ATOM 636 C CA . ALA A 1 85 ? 11.982 -0.060 2.685 1.00 68.88 85 ALA A CA 1
ATOM 637 C C . ALA A 1 85 ? 10.824 -0.351 3.670 1.00 68.88 85 ALA A C 1
ATOM 639 O O . ALA A 1 85 ? 9.684 -0.616 3.271 1.00 68.88 85 ALA A O 1
ATOM 640 N N . THR A 1 86 ? 11.134 -0.262 4.963 1.00 78.00 86 THR A N 1
ATOM 641 C CA . THR A 1 86 ? 10.242 -0.422 6.102 1.00 78.00 86 THR A CA 1
ATOM 642 C C . THR A 1 86 ? 10.491 0.665 7.141 1.00 78.00 86 THR A C 1
ATOM 644 O O . THR A 1 86 ? 11.623 1.106 7.314 1.00 78.00 86 THR A O 1
ATOM 647 N N . VAL A 1 87 ? 9.451 1.055 7.870 1.00 80.50 87 VAL A N 1
ATOM 648 C CA . VAL A 1 87 ? 9.505 2.032 8.962 1.00 80.50 87 VAL A CA 1
ATOM 649 C C . VAL A 1 87 ? 9.147 1.368 10.286 1.00 80.50 87 VAL A C 1
ATOM 651 O O . VAL A 1 87 ? 8.166 0.629 10.372 1.00 80.50 87 VAL A O 1
ATOM 654 N N . ASP A 1 88 ? 9.932 1.645 11.322 1.00 81.06 88 ASP A N 1
ATOM 655 C CA . ASP A 1 88 ? 9.652 1.195 12.683 1.00 81.06 88 ASP A CA 1
ATOM 656 C C . ASP A 1 88 ? 8.700 2.178 13.366 1.00 81.06 88 ASP A C 1
ATOM 658 O O . ASP A 1 88 ? 9.016 3.354 13.554 1.00 81.06 88 ASP A O 1
ATOM 662 N N . VAL A 1 89 ? 7.513 1.697 13.730 1.00 81.19 89 VAL A N 1
ATOM 663 C CA . VAL A 1 89 ? 6.443 2.513 14.311 1.00 81.19 89 VAL A CA 1
ATOM 664 C C . VAL A 1 89 ? 5.968 1.938 15.647 1.00 81.19 89 VAL A C 1
ATOM 666 O O . VAL A 1 89 ? 6.043 0.726 15.852 1.00 81.19 89 VAL A O 1
ATOM 669 N N . PRO A 1 90 ? 5.475 2.754 16.594 1.00 81.38 90 PRO A N 1
ATOM 670 C CA . PRO A 1 90 ? 4.998 2.237 17.874 1.00 81.38 90 PRO A CA 1
ATOM 671 C C . PRO A 1 90 ? 3.848 1.238 17.678 1.00 81.38 90 PRO A C 1
ATOM 673 O O . PRO A 1 90 ? 3.012 1.402 16.792 1.00 81.38 90 PRO A O 1
ATOM 676 N N . ALA A 1 91 ? 3.761 0.220 18.538 1.00 81.75 91 ALA A N 1
ATOM 677 C CA . ALA A 1 91 ? 2.751 -0.837 18.437 1.00 81.75 91 ALA A CA 1
ATOM 678 C C . ALA A 1 91 ? 1.312 -0.311 18.487 1.00 81.75 91 ALA A C 1
ATOM 680 O O . ALA A 1 91 ? 0.411 -0.966 17.970 1.00 81.75 91 ALA A O 1
ATOM 681 N N . MET A 1 92 ? 1.094 0.851 19.103 1.00 82.19 92 MET A N 1
ATOM 682 C CA . MET A 1 92 ? -0.188 1.549 19.139 1.00 82.19 92 MET A CA 1
ATOM 683 C C . M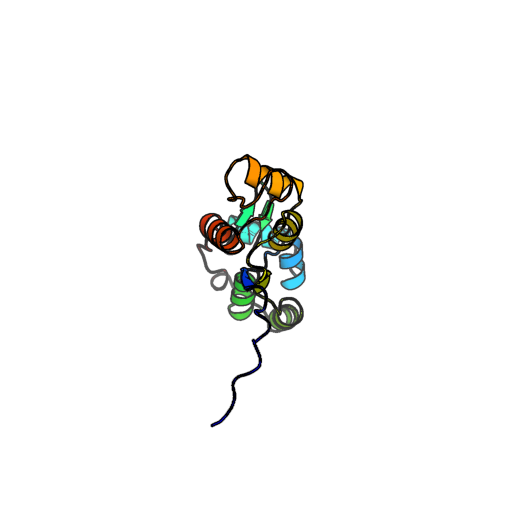ET A 1 92 ? -0.050 2.890 18.427 1.00 82.19 92 MET A C 1
ATOM 685 O O . MET A 1 92 ? 0.638 3.783 18.919 1.00 82.19 92 MET A O 1
ATOM 689 N N . LEU A 1 93 ? -0.732 3.028 17.293 1.00 82.56 93 LEU A N 1
ATOM 690 C CA . LEU A 1 93 ? -0.679 4.209 16.439 1.00 82.56 93 LEU A CA 1
ATOM 691 C C . LEU A 1 93 ? -1.910 5.080 16.641 1.00 82.56 93 LEU A C 1
ATOM 693 O O . LEU A 1 93 ? -3.048 4.610 16.631 1.00 82.56 93 LEU A O 1
ATOM 697 N N . ARG A 1 94 ? -1.713 6.385 16.759 1.00 86.06 94 ARG A N 1
ATOM 698 C CA . ARG A 1 94 ? -2.793 7.365 16.647 1.00 86.06 94 ARG A CA 1
ATOM 699 C C . ARG A 1 94 ? -3.271 7.427 15.192 1.00 86.06 94 ARG A C 1
ATOM 701 O O . ARG A 1 94 ? -2.470 7.240 14.279 1.00 86.06 94 ARG A O 1
ATOM 708 N N . PRO A 1 95 ? -4.533 7.805 14.929 1.00 85.06 95 PRO A N 1
ATOM 709 C CA . PRO A 1 95 ? -5.050 7.944 13.566 1.00 85.06 95 PRO A CA 1
ATOM 710 C C . PRO A 1 95 ? -4.191 8.829 12.647 1.00 85.06 95 PRO A C 1
ATOM 712 O O . PRO A 1 95 ? -4.089 8.561 11.454 1.00 85.06 95 PRO A O 1
ATOM 715 N N . ASN A 1 96 ? -3.534 9.856 13.198 1.00 86.88 96 ASN A N 1
ATOM 716 C CA . ASN A 1 96 ? -2.602 10.698 12.444 1.00 86.88 96 ASN A CA 1
ATOM 717 C C . ASN A 1 96 ? -1.314 9.956 12.043 1.00 86.88 96 ASN A C 1
ATOM 719 O O . ASN A 1 96 ? -0.834 10.119 10.928 1.00 86.88 96 ASN A O 1
ATOM 723 N N . GLU A 1 97 ? -0.783 9.111 12.925 1.00 85.69 97 GLU A N 1
ATOM 724 C CA . GLU A 1 97 ? 0.399 8.285 12.646 1.00 85.69 97 GLU A CA 1
ATOM 725 C C . GLU A 1 97 ? 0.055 7.201 11.616 1.00 85.69 97 GLU A C 1
ATOM 727 O O . GLU A 1 97 ? 0.807 6.990 10.669 1.00 85.69 97 GLU A O 1
ATOM 732 N N . VAL A 1 98 ? -1.137 6.597 11.708 1.00 84.50 98 VAL A N 1
ATOM 733 C CA . VAL A 1 98 ? -1.656 5.680 10.676 1.00 84.50 98 VAL A CA 1
ATOM 734 C C . VAL A 1 98 ? -1.770 6.383 9.321 1.00 84.50 98 VAL A C 1
ATOM 736 O O . VAL A 1 98 ? -1.396 5.815 8.297 1.00 84.50 98 VAL A O 1
ATOM 739 N N . ALA A 1 99 ? -2.255 7.628 9.298 1.00 87.38 99 ALA A N 1
ATOM 740 C CA . ALA A 1 99 ? -2.382 8.409 8.069 1.00 87.38 99 ALA A CA 1
ATOM 741 C C . ALA A 1 99 ? -1.018 8.658 7.408 1.00 87.38 99 ALA A C 1
ATOM 743 O O . ALA A 1 99 ? -0.894 8.525 6.189 1.00 87.38 99 ALA A O 1
ATOM 744 N N . GLN A 1 100 ? 0.007 8.946 8.214 1.00 85.81 100 GLN A N 1
ATOM 745 C CA . GLN A 1 100 ? 1.387 9.085 7.750 1.00 85.81 100 GLN A CA 1
ATOM 746 C C . GLN A 1 100 ? 1.940 7.758 7.212 1.00 85.81 100 GLN A C 1
ATOM 748 O O . GLN A 1 100 ? 2.455 7.739 6.098 1.00 85.81 100 GLN A O 1
ATOM 753 N N . CYS A 1 101 ? 1.757 6.645 7.933 1.00 84.56 101 CYS A N 1
ATOM 754 C CA . CYS A 1 101 ? 2.231 5.319 7.510 1.00 84.56 101 CYS A CA 1
ATOM 755 C C . CYS A 1 101 ? 1.606 4.868 6.182 1.00 84.56 101 CYS A C 1
ATOM 757 O O . CYS A 1 101 ? 2.285 4.337 5.308 1.00 84.56 101 CYS A O 1
ATOM 759 N N . LEU A 1 102 ? 0.303 5.105 6.015 1.00 83.44 102 LEU A N 1
ATOM 760 C CA . LEU A 1 102 ? -0.439 4.754 4.803 1.00 83.44 102 LEU A CA 1
ATOM 761 C C . LEU A 1 102 ? -0.285 5.790 3.673 1.00 83.44 102 LEU A C 1
ATOM 763 O O . LEU A 1 102 ? -0.795 5.582 2.567 1.00 83.44 102 LEU A O 1
ATOM 767 N N . ALA A 1 103 ? 0.384 6.918 3.937 1.00 83.75 103 ALA A N 1
ATOM 768 C CA . ALA A 1 103 ? 0.460 8.076 3.050 1.00 83.75 103 ALA A CA 1
ATOM 769 C C . ALA A 1 103 ? -0.932 8.521 2.540 1.00 83.75 103 ALA A C 1
ATOM 771 O O . ALA A 1 103 ? -1.159 8.716 1.337 1.00 83.75 103 ALA A O 1
ATOM 772 N N . VAL A 1 104 ? -1.909 8.641 3.445 1.00 85.88 104 VAL A N 1
ATOM 773 C CA . VAL A 1 104 ? -3.292 9.074 3.159 1.00 85.88 104 VAL A CA 1
ATOM 774 C C . VAL A 1 104 ? -3.733 10.198 4.093 1.00 85.88 104 VAL A C 1
ATOM 776 O O . VAL A 1 104 ? -3.034 10.564 5.029 1.00 85.88 1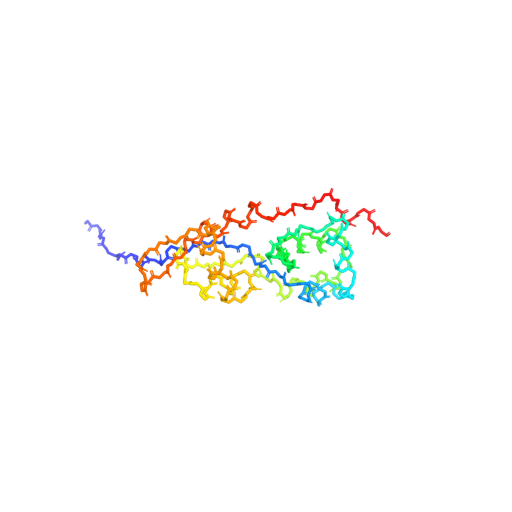04 VAL A O 1
ATOM 779 N N . SER A 1 105 ? -4.902 10.786 3.831 1.00 87.50 105 SER A N 1
ATOM 780 C CA . SER A 1 105 ? -5.465 11.794 4.727 1.00 87.50 105 SER A CA 1
ATOM 781 C C . SER A 1 105 ? -6.049 11.157 5.989 1.00 87.50 105 SER A C 1
ATOM 783 O O . SER A 1 105 ? -6.560 10.034 5.967 1.00 87.50 105 SER A O 1
ATOM 785 N N . LEU A 1 106 ? -6.064 11.928 7.078 1.00 87.50 106 LEU A N 1
ATOM 786 C CA . LEU A 1 106 ? -6.713 11.541 8.332 1.00 87.50 106 LEU A CA 1
ATOM 787 C C . LEU A 1 106 ? -8.199 11.191 8.133 1.00 87.50 106 LEU A C 1
ATOM 789 O O . LEU A 1 106 ? -8.704 10.255 8.745 1.00 87.50 106 LEU A O 1
ATOM 793 N N . SER A 1 107 ? -8.894 11.893 7.234 1.00 88.38 107 SER A N 1
ATOM 794 C CA . SER A 1 107 ? -10.290 11.596 6.891 1.00 88.38 107 SER A CA 1
ATOM 795 C C . SER A 1 107 ? -10.465 10.202 6.286 1.00 88.38 107 SER A C 1
ATOM 797 O O . SER A 1 107 ? -11.453 9.537 6.585 1.00 88.38 107 SER A O 1
ATOM 799 N N . THR A 1 108 ? -9.509 9.735 5.474 1.00 87.06 108 THR A N 1
ATOM 800 C CA . THR A 1 108 ? -9.522 8.366 4.940 1.00 87.06 108 THR A CA 1
ATOM 801 C C . THR A 1 108 ? -9.324 7.346 6.053 1.00 87.06 108 THR A C 1
ATOM 803 O O . THR A 1 108 ? -10.063 6.372 6.104 1.00 87.06 108 THR A O 1
ATOM 806 N N . VAL A 1 109 ? -8.396 7.582 6.984 1.00 86.50 109 VAL A N 1
ATOM 807 C CA . VAL A 1 109 ? -8.192 6.684 8.135 1.00 86.50 109 VAL A CA 1
ATOM 808 C C . VAL A 1 109 ? -9.435 6.625 9.021 1.00 86.50 109 VAL A C 1
ATOM 810 O O . VAL A 1 109 ? -9.899 5.542 9.356 1.00 86.50 109 VAL A O 1
ATOM 813 N N . ASN A 1 110 ? -10.028 7.774 9.350 1.00 88.75 110 ASN A N 1
ATOM 814 C CA . ASN A 1 110 ? -11.264 7.824 10.131 1.00 88.75 110 ASN A CA 1
ATOM 815 C C . ASN A 1 110 ? -12.415 7.106 9.424 1.00 88.75 110 ASN A C 1
ATOM 817 O O . ASN A 1 110 ? -13.220 6.449 10.081 1.00 88.75 110 ASN A O 1
ATOM 821 N N . ARG A 1 111 ? -12.481 7.203 8.090 1.00 87.06 111 ARG A N 1
ATOM 822 C CA . ARG A 1 111 ? -13.421 6.424 7.290 1.00 87.06 111 ARG A CA 1
ATOM 823 C C . ARG A 1 111 ? -13.146 4.924 7.417 1.00 87.06 111 ARG A C 1
ATOM 825 O O . ARG A 1 111 ? -14.081 4.210 7.732 1.00 87.06 111 ARG A O 1
ATOM 832 N N . LEU A 1 112 ? -11.907 4.461 7.247 1.00 84.88 112 LEU A N 1
ATOM 833 C CA . LEU A 1 112 ? -11.555 3.038 7.389 1.00 84.88 112 LEU A CA 1
ATOM 834 C C . LEU A 1 112 ? -11.898 2.494 8.784 1.00 84.88 112 LEU A C 1
ATOM 836 O O . LEU A 1 112 ? -12.437 1.401 8.906 1.00 84.88 112 LEU A O 1
ATOM 840 N N . ILE A 1 113 ? -11.645 3.276 9.839 1.00 86.00 113 ILE A N 1
ATOM 841 C CA . ILE A 1 113 ? -12.014 2.912 11.215 1.00 86.00 113 ILE A CA 1
ATOM 842 C C . ILE A 1 113 ? -13.538 2.836 11.369 1.00 86.00 113 ILE A C 1
ATOM 844 O O . ILE A 1 113 ? -14.055 1.908 11.985 1.00 86.00 113 ILE A O 1
ATOM 848 N N . ARG A 1 114 ? -14.272 3.815 10.827 1.00 85.25 114 ARG A N 1
ATOM 849 C CA . ARG A 1 114 ? -15.740 3.860 10.896 1.00 85.25 114 ARG A CA 1
ATOM 850 C C . ARG A 1 114 ? -16.389 2.727 10.104 1.00 85.25 114 ARG A C 1
ATOM 852 O O . ARG A 1 114 ? -17.373 2.164 10.567 1.00 85.25 114 ARG A O 1
ATOM 859 N N . ASP A 1 115 ? -15.837 2.419 8.937 1.00 84.56 115 ASP A N 1
ATOM 860 C CA . ASP A 1 115 ? -16.308 1.369 8.036 1.00 84.56 115 ASP A CA 1
ATOM 861 C C . ASP A 1 115 ? -15.885 -0.034 8.557 1.00 84.56 115 ASP A C 1
ATOM 863 O O . ASP A 1 115 ? -16.307 -1.050 8.016 1.00 84.56 115 ASP A O 1
ATOM 867 N N . GLY A 1 116 ? -15.109 -0.100 9.653 1.00 82.12 116 GLY A N 1
ATOM 868 C CA . GLY A 1 116 ? -14.733 -1.333 10.354 1.00 82.12 116 GLY A CA 1
ATOM 869 C C . GLY A 1 116 ? -13.520 -2.059 9.771 1.00 82.12 116 GLY A C 1
ATOM 870 O O . GLY A 1 116 ? -13.176 -3.141 10.239 1.00 82.12 116 GLY A O 1
ATOM 871 N N . GLU A 1 117 ? -12.853 -1.469 8.780 1.00 81.56 117 GLU A N 1
ATOM 872 C CA . GLU A 1 117 ? -11.697 -2.064 8.105 1.00 81.56 117 GLU A CA 1
ATOM 873 C C . GLU A 1 117 ? -10.424 -2.052 8.960 1.00 81.56 117 GLU A C 1
ATOM 875 O O . GLU A 1 117 ? -9.587 -2.945 8.838 1.00 81.56 117 GLU A O 1
ATOM 880 N N . LEU A 1 118 ? -10.274 -1.055 9.838 1.00 81.81 118 LEU A N 1
ATOM 881 C CA . LEU A 1 118 ? -9.167 -0.982 10.790 1.00 81.81 118 LEU A CA 1
ATOM 882 C C . LEU A 1 118 ? -9.695 -1.103 12.224 1.00 81.81 118 LEU A C 1
ATOM 884 O O . LEU A 1 118 ? -10.495 -0.261 12.650 1.00 81.81 118 LEU A O 1
ATOM 888 N N . PRO A 1 119 ? -9.238 -2.101 13.003 1.00 78.81 119 PRO A N 1
ATOM 889 C CA . PRO A 1 119 ? -9.659 -2.240 14.386 1.00 78.81 119 PRO A CA 1
ATOM 890 C C . PRO A 1 119 ? -9.096 -1.090 15.221 1.00 78.81 119 PRO A C 1
ATOM 892 O O . PRO A 1 119 ? -7.924 -0.725 15.116 1.00 78.81 119 PRO A O 1
ATOM 895 N N . ARG A 1 120 ? -9.938 -0.537 16.095 1.00 79.88 120 ARG A N 1
ATOM 896 C CA . ARG A 1 120 ? -9.537 0.479 17.069 1.00 79.88 120 ARG A CA 1
ATOM 897 C C . ARG A 1 120 ? -9.498 -0.103 18.474 1.00 79.88 120 ARG A C 1
ATOM 899 O O . ARG A 1 120 ? -10.391 -0.844 18.875 1.00 79.88 120 ARG A O 1
ATOM 906 N N . VAL A 1 121 ? -8.495 0.304 19.232 1.00 75.81 121 VAL A N 1
ATOM 907 C CA . VAL A 1 121 ? -8.336 0.047 20.658 1.00 75.81 121 VAL A CA 1
ATOM 908 C C . VAL A 1 121 ? -8.349 1.393 21.377 1.00 75.81 121 VAL A C 1
ATOM 910 O O . VAL A 1 121 ? -7.725 2.357 20.936 1.00 75.81 121 VAL A O 1
ATOM 913 N N . GLY A 1 122 ? -9.089 1.469 22.479 1.00 61.12 122 GLY A N 1
ATOM 914 C CA . GLY A 1 122 ? -9.186 2.666 23.309 1.00 61.12 122 GLY A CA 1
ATOM 915 C C . GLY A 1 122 ? -10.598 3.238 23.399 1.00 61.12 122 GLY A C 1
ATOM 916 O O . GLY A 1 122 ? -11.576 2.640 22.950 1.00 61.12 122 GLY A O 1
ATOM 917 N N . THR A 1 123 ? -10.716 4.383 24.065 1.00 58.50 123 THR A N 1
ATOM 918 C CA . THR A 1 123 ? -12.015 5.001 24.364 1.00 58.50 123 THR A CA 1
ATOM 919 C C . THR A 1 123 ? -12.464 5.922 23.231 1.00 58.50 123 THR A C 1
ATOM 921 O O . THR A 1 123 ? -11.684 6.276 22.350 1.00 58.50 123 THR A O 1
ATOM 924 N N . VAL A 1 124 ? -13.709 6.404 23.284 1.00 55.09 124 VAL A N 1
ATOM 925 C CA . VAL A 1 124 ? -14.243 7.391 22.322 1.00 55.09 124 VAL A CA 1
ATOM 926 C C . VAL A 1 124 ? -13.347 8.640 22.200 1.00 55.09 124 VAL A C 1
ATOM 928 O O . VAL A 1 124 ? -13.295 9.249 21.136 1.00 55.09 124 VAL A O 1
ATOM 931 N N . ARG A 1 125 ? -12.608 9.002 23.262 1.00 58.34 125 ARG A N 1
ATOM 932 C CA . ARG A 1 125 ? -11.689 10.157 23.298 1.00 58.34 125 ARG A CA 1
ATOM 933 C C . ARG A 1 125 ? -10.226 9.809 22.992 1.00 58.34 125 ARG A C 1
ATOM 935 O O . ARG A 1 125 ? -9.438 10.715 22.737 1.00 58.34 125 ARG A O 1
ATOM 942 N N . SER A 1 126 ? -9.854 8.530 23.012 1.00 66.25 126 SER A N 1
ATOM 943 C CA . SER A 1 126 ? -8.496 8.046 22.748 1.00 66.25 126 SER A CA 1
ATOM 944 C C . SER A 1 126 ? -8.546 6.850 21.801 1.00 66.25 126 SER A C 1
ATOM 946 O O . SER A 1 126 ? -8.566 5.700 22.225 1.00 66.25 126 SER A O 1
ATOM 948 N N . CYS A 1 127 ? -8.585 7.127 20.499 1.00 75.00 127 CYS A N 1
ATOM 949 C CA . CYS A 1 127 ? -8.526 6.089 19.476 1.00 75.00 127 CYS A CA 1
ATOM 950 C C . CYS A 1 127 ? -7.062 5.756 19.176 1.00 75.00 127 CYS A C 1
ATOM 952 O O . CYS A 1 127 ? -6.296 6.642 18.795 1.00 75.00 127 CYS A O 1
ATOM 954 N N . GLN A 1 128 ? -6.687 4.492 19.328 1.00 83.69 128 GLN A N 1
ATOM 955 C CA . GLN A 1 128 ? -5.411 3.945 18.880 1.00 83.69 128 GLN A CA 1
ATOM 956 C C . GLN A 1 128 ? -5.677 2.746 17.972 1.00 83.69 128 GLN A C 1
ATOM 958 O O . GLN A 1 128 ? -6.671 2.044 18.124 1.00 83.69 128 GLN A O 1
ATOM 963 N N . VAL A 1 129 ? -4.817 2.533 16.993 1.00 81.50 129 VAL A N 1
ATOM 964 C CA . VAL A 1 129 ? -4.891 1.422 16.049 1.00 81.50 129 VAL A CA 1
ATOM 965 C C . VAL A 1 129 ? -3.644 0.572 16.268 1.00 81.50 129 VAL A C 1
ATOM 967 O O . VAL A 1 129 ? -2.539 1.118 16.242 1.00 81.50 129 VAL A O 1
ATOM 970 N N . PRO A 1 130 ? -3.777 -0.743 16.496 1.00 84.44 130 PRO A N 1
ATOM 971 C CA . PRO A 1 130 ? -2.619 -1.617 16.602 1.00 84.44 130 PRO A CA 1
ATOM 972 C C . PRO A 1 130 ? -1.827 -1.617 15.291 1.00 84.44 130 PRO A C 1
ATOM 974 O O . PRO A 1 130 ? -2.391 -1.886 14.230 1.00 84.44 130 PRO A O 1
ATOM 977 N N . ALA A 1 131 ? -0.520 -1.373 15.347 1.00 83.69 131 ALA A N 1
ATOM 978 C CA . ALA A 1 131 ? 0.342 -1.403 14.167 1.00 83.69 131 ALA A CA 1
ATOM 979 C C . ALA A 1 131 ? 0.333 -2.782 13.486 1.00 83.69 131 ALA A C 1
ATOM 981 O O . ALA A 1 131 ? 0.344 -2.864 12.264 1.00 83.69 131 ALA A O 1
ATOM 982 N N . THR A 1 132 ? 0.201 -3.869 14.252 1.00 83.81 132 THR A N 1
ATOM 983 C CA . THR A 1 132 ? 0.033 -5.229 13.712 1.00 83.81 132 THR A CA 1
ATOM 984 C C . THR A 1 132 ? -1.238 -5.385 12.879 1.00 83.81 132 THR A C 1
ATOM 986 O O . THR A 1 132 ? -1.229 -6.081 11.868 1.00 83.81 132 THR A O 1
ATOM 989 N N . ALA A 1 133 ? -2.325 -4.710 13.259 1.00 84.62 133 ALA A N 1
ATOM 990 C CA . ALA A 1 133 ? -3.553 -4.714 12.476 1.00 84.62 133 ALA A CA 1
ATOM 991 C C . ALA A 1 133 ? -3.413 -3.886 11.195 1.00 84.62 133 ALA A C 1
ATOM 993 O O . ALA A 1 133 ? -3.951 -4.272 10.162 1.00 84.62 133 ALA A O 1
ATOM 994 N N . VAL A 1 134 ? -2.656 -2.784 11.240 1.00 83.88 134 VAL A N 1
ATOM 995 C CA . VAL A 1 134 ? -2.310 -2.016 10.035 1.00 83.88 134 VAL A CA 1
ATOM 996 C C . VAL A 1 134 ? -1.465 -2.867 9.086 1.00 83.88 134 VAL A C 1
ATOM 998 O O . VAL A 1 134 ? -1.772 -2.902 7.900 1.00 83.88 134 VAL A O 1
ATOM 1001 N N . ALA A 1 135 ? -0.463 -3.593 9.593 1.00 85.50 135 ALA A N 1
ATOM 1002 C CA . ALA A 1 135 ? 0.347 -4.521 8.798 1.00 85.50 135 ALA A CA 1
ATOM 1003 C C . ALA A 1 135 ? -0.526 -5.579 8.111 1.00 85.50 135 ALA A C 1
ATOM 1005 O O . ALA A 1 135 ? -0.516 -5.692 6.890 1.00 85.50 135 ALA A O 1
ATOM 1006 N N . ALA A 1 136 ? -1.364 -6.274 8.888 1.00 84.38 136 ALA A N 1
ATOM 1007 C CA . ALA A 1 136 ? -2.262 -7.298 8.366 1.00 84.38 136 ALA A CA 1
ATOM 1008 C C . ALA A 1 136 ? -3.255 -6.735 7.336 1.00 84.38 136 ALA A C 1
ATOM 1010 O O . ALA A 1 136 ? -3.540 -7.383 6.330 1.00 84.38 136 ALA A O 1
ATOM 1011 N N . TRP A 1 137 ? -3.768 -5.519 7.556 1.00 87.00 137 TRP A N 1
ATOM 1012 C CA . TRP A 1 137 ? -4.640 -4.852 6.592 1.00 87.00 137 TRP A CA 1
ATOM 1013 C C . TRP A 1 137 ? -3.892 -4.494 5.304 1.00 87.00 137 TRP A C 1
ATOM 1015 O O . TRP A 1 137 ? -4.437 -4.691 4.219 1.00 87.00 137 TRP A O 1
ATOM 1025 N N . ILE A 1 138 ? -2.647 -4.012 5.395 1.00 86.88 138 ILE A N 1
ATOM 1026 C CA . ILE A 1 138 ? -1.801 -3.761 4.221 1.00 86.88 138 ILE A CA 1
ATOM 1027 C C . ILE A 1 138 ? -1.601 -5.059 3.444 1.00 86.88 138 ILE A C 1
ATOM 1029 O O . ILE A 1 138 ? -1.835 -5.067 2.238 1.00 86.88 138 ILE A O 1
ATOM 1033 N N . ASP A 1 139 ? -1.233 -6.150 4.108 1.00 84.44 139 ASP A N 1
ATOM 1034 C CA . ASP A 1 139 ? -0.992 -7.437 3.453 1.00 84.44 139 ASP A CA 1
ATOM 1035 C C . ASP A 1 139 ? -2.261 -7.972 2.773 1.00 84.44 139 ASP A C 1
ATOM 1037 O O . ASP A 1 139 ? -2.218 -8.381 1.615 1.00 84.44 139 ASP A O 1
ATOM 1041 N N . ALA A 1 140 ? -3.413 -7.885 3.446 1.00 84.06 140 ALA A N 1
ATOM 1042 C CA . ALA A 1 140 ? -4.697 -8.335 2.906 1.00 84.06 140 ALA A CA 1
ATOM 1043 C C . ALA A 1 140 ? -5.182 -7.505 1.702 1.00 84.06 140 ALA A C 1
ATOM 1045 O O . ALA A 1 140 ? -5.851 -8.035 0.815 1.00 84.06 140 ALA A O 1
ATOM 1046 N N . ASN A 1 141 ? -4.855 -6.209 1.659 1.00 84.69 141 ASN A N 1
ATOM 1047 C CA . ASN A 1 141 ? -5.308 -5.287 0.611 1.00 84.69 141 ASN A CA 1
ATOM 1048 C C . ASN A 1 141 ? -4.244 -5.011 -0.465 1.00 84.69 141 ASN A C 1
ATOM 1050 O O . ASN A 1 141 ? -4.515 -4.313 -1.450 1.00 84.69 141 ASN A O 1
ATOM 1054 N N . THR A 1 142 ? -3.033 -5.545 -0.304 1.00 85.31 142 THR A N 1
ATOM 1055 C CA . THR A 1 142 ? -1.976 -5.452 -1.309 1.00 85.31 142 THR A CA 1
ATOM 1056 C C . THR A 1 142 ? -2.168 -6.554 -2.336 1.00 85.31 142 THR A C 1
ATOM 1058 O O . THR A 1 142 ? -2.015 -7.738 -2.058 1.00 85.31 142 THR A O 1
ATOM 1061 N N . THR A 1 143 ? -2.467 -6.166 -3.573 1.00 83.56 143 THR A N 1
ATOM 1062 C CA . THR A 1 143 ? -2.436 -7.106 -4.694 1.00 83.56 143 THR A CA 1
ATOM 1063 C C . THR A 1 143 ? -0.975 -7.365 -5.069 1.00 83.56 143 THR A C 1
ATOM 1065 O O . THR A 1 143 ? -0.277 -6.402 -5.404 1.00 83.56 143 THR A O 1
ATOM 1068 N N . PRO A 1 144 ? -0.490 -8.621 -5.036 1.00 77.38 144 PRO A N 1
ATOM 1069 C CA . PRO A 1 144 ? 0.881 -8.934 -5.416 1.00 77.38 144 PRO A CA 1
ATOM 1070 C C . PRO A 1 144 ? 1.104 -8.691 -6.914 1.00 77.38 144 PRO A C 1
ATOM 1072 O O . PRO A 1 144 ? 0.169 -8.772 -7.718 1.00 77.38 144 PRO A O 1
ATOM 1075 N N . ALA A 1 145 ? 2.351 -8.414 -7.300 1.00 76.31 145 ALA A N 1
ATOM 1076 C CA . ALA A 1 145 ? 2.718 -8.333 -8.710 1.00 76.31 145 ALA A CA 1
ATOM 1077 C C . ALA A 1 145 ? 2.473 -9.690 -9.387 1.00 76.31 145 ALA A C 1
ATOM 1079 O O . ALA A 1 145 ? 2.930 -10.726 -8.907 1.00 76.31 145 ALA A O 1
ATOM 1080 N N . ARG A 1 146 ? 1.746 -9.681 -10.505 1.00 69.75 146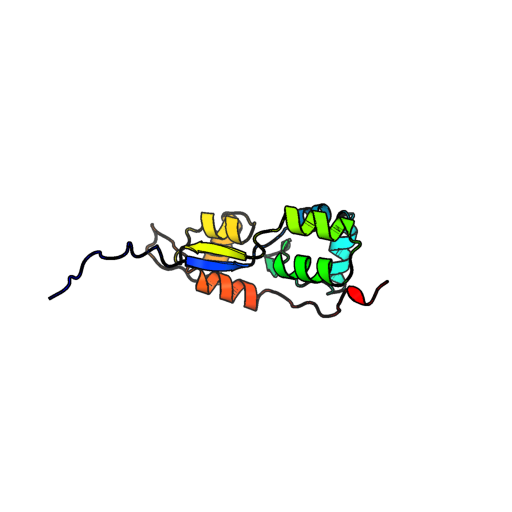 ARG A N 1
ATOM 1081 C CA . ARG A 1 146 ? 1.435 -10.879 -11.299 1.00 69.75 146 ARG A CA 1
ATOM 1082 C C . ARG A 1 146 ? 2.492 -11.166 -12.358 1.00 69.75 146 ARG A C 1
ATOM 1084 O O . ARG A 1 146 ? 2.647 -12.313 -12.756 1.00 69.75 146 ARG A O 1
ATOM 1091 N N . VAL A 1 147 ? 3.198 -10.136 -12.823 1.00 64.31 147 VAL A N 1
ATOM 1092 C CA . VAL A 1 147 ? 4.206 -10.256 -13.882 1.00 64.31 147 VAL A CA 1
ATOM 1093 C C . VAL A 1 147 ? 5.457 -9.482 -13.475 1.00 64.31 147 VAL A C 1
ATOM 1095 O O . VAL A 1 147 ? 5.373 -8.270 -13.304 1.00 64.31 147 VAL A O 1
ATOM 1098 N N . PRO A 1 148 ? 6.633 -10.114 -13.348 1.00 57.44 148 PRO A N 1
ATOM 1099 C CA . PRO A 1 148 ? 7.868 -9.373 -13.132 1.00 57.44 148 PRO A CA 1
ATOM 1100 C C . PRO A 1 148 ? 8.138 -8.453 -14.332 1.00 57.44 148 PRO A C 1
ATOM 1102 O O . PRO A 1 148 ? 8.250 -8.924 -15.465 1.00 57.44 148 PRO A O 1
ATOM 1105 N N . LEU A 1 149 ? 8.269 -7.142 -14.103 1.00 54.81 149 LEU A N 1
ATOM 1106 C CA . LEU A 1 149 ? 8.635 -6.182 -15.161 1.00 54.81 149 LEU A CA 1
ATOM 1107 C C . LEU A 1 149 ? 10.013 -6.460 -15.780 1.00 54.81 149 LEU A C 1
ATOM 1109 O O . LEU A 1 149 ? 10.274 -6.005 -16.887 1.00 54.81 149 LEU A O 1
ATOM 1113 N N . SER A 1 150 ? 10.872 -7.230 -15.108 1.00 52.78 150 SER A N 1
ATOM 1114 C CA . SER A 1 150 ? 12.194 -7.648 -15.594 1.00 52.78 150 SER A CA 1
ATOM 1115 C C . SER A 1 150 ? 12.162 -8.506 -16.871 1.00 52.78 150 SER A C 1
ATOM 1117 O O . SER A 1 150 ? 13.214 -8.787 -17.431 1.00 52.78 150 SER A O 1
ATOM 1119 N N . LEU A 1 151 ? 10.979 -8.900 -17.358 1.00 46.22 151 LEU A N 1
ATOM 1120 C CA . LEU A 1 151 ? 10.793 -9.631 -18.619 1.00 46.22 151 LEU A CA 1
ATOM 1121 C C . LEU A 1 151 ? 10.443 -8.738 -19.822 1.00 46.22 151 LEU A C 1
ATOM 1123 O O . LEU A 1 151 ? 10.252 -9.254 -20.921 1.00 46.22 151 LEU A O 1
ATOM 1127 N N . ARG A 1 152 ? 10.335 -7.417 -19.643 1.00 47.91 152 ARG A N 1
ATOM 1128 C CA . ARG A 1 152 ? 10.086 -6.467 -20.737 1.00 47.91 152 ARG A CA 1
ATOM 1129 C C . ARG A 1 152 ? 11.299 -5.551 -20.899 1.00 47.91 152 ARG A C 1
ATOM 1131 O O . ARG A 1 152 ? 11.290 -4.427 -20.402 1.00 47.91 152 ARG A O 1
ATOM 1138 N N . GLY A 1 153 ? 12.349 -6.102 -21.510 1.00 44.97 153 GLY A N 1
ATOM 1139 C CA . GLY A 1 153 ? 13.486 -5.337 -22.032 1.00 44.97 153 GLY A CA 1
ATOM 1140 C C . GLY A 1 153 ? 13.075 -4.399 -23.158 1.00 44.97 153 GLY A C 1
ATOM 1141 O O . GLY A 1 153 ? 12.085 -4.722 -23.856 1.00 44.97 153 GLY A O 1
#

Organism: NCBI:txid525246

Sequence (153 aa):
MPTPNPLRPIGTPTVTLPLLLTRSDVAGICRVHPITVTRWLSDGSLPVLRIGTRPRVPAAAVLDYATRGMSADCRRTFLTVADPATVDVPAMLRPNEVAQCLAVSLSTVNRLIRDGELPRVGTVRSCQVPATAVAAWIDANTTPARVPLSLRG

Radius of gyration: 18.44 Å; chains: 1; bounding box: 43×24×67 Å

InterPro domains:
  IPR010093 SinI-like, DNA-binding domain [TIGR01764] (93-138)
  IPR041657 Helix-turn-helix domain, group 17 [PF12728] (92-141)

Foldseek 3Di:
DDDDDDDDPPPQDWDKAFAKDFLVRLCVLQVHDSVVSVVCVVLLQFKWFDLDPGTIGGLVRSLVLCVQAHDPVSNVSSCVPPVPSIDIGGQWADLVRLCNRNVHDSVSSVVCVVVVVFDWDDDPVGTITGVVSSRVSRVVRIGHRPDHPSVPD